Protein AF-A0A3C1IJ01-F1 (afdb_monomer)

Solvent-accessible surface area (backbone atoms only — not comparable to full-atom values): 7151 Å² total; per-residue (Å²): 134,85,78,60,78,74,59,66,64,52,52,79,44,78,42,77,76,46,75,47,69,50,97,89,66,50,36,39,34,36,29,33,35,67,94,40,38,36,40,27,49,74,87,39,83,75,48,47,70,87,65,51,66,66,36,36,49,53,27,45,66,55,49,78,71,60,88,64,76,56,46,79,44,80,38,82,51,52,79,71,30,42,38,58,28,34,37,61,74,67,50,58,92,58,44,45,77,46,72,52,56,91,52,70,62,51,55,54,35,33,68,45,89,39,12,73,81,27,69,49,67,103

Nearest PDB structures (foldseek):
  6o64-assembly4_H  TM=7.656E-01  e=9.223E-05  Arabidopsis thaliana
  2b2c-assembly1_B  TM=7.133E-01  e=2.205E-04  Caenorhabditis elegans
  3bwc-assembly1_A  TM=7.161E-01  e=8.164E-03  Trypanosoma cruzi strain CL Brener
  7cvu-assembly1_A  TM=6.090E-01  e=8.174E-02  Niastella koreensis GR20-10
  4pon-assembly1_B  TM=5.799E-01  e=2.214E-01  Bacillus spizizenii str. W23

Secondary structure (DSSP, 8-state):
----HHHHTTTTSPEEEEEEE-TTS-EEEEEEETTEEEEEETTEEEEETT--HHHHHHHHHHHTT--SSS-EEEEE--TTSHHHHHHHHHS-TT-EEEEE-S-HHHHHHHHTTTGGGGT---

pLDDT: mean 91.79, std 13.54, range [43.66, 98.5]

Sequence (122 aa):
MHEDPTEVTKNEYWLRRAFVQTSQGDQIVLRQRGAVFDIRFNGWELMSSQTSASERRLATLVCDQIDCAAPRILIGGLGMGYTLRATLDAVGQGARITVCELFEEIVAWNQGPLAPLAAYPL

Structure (mmCIF, N/CA/C/O backbone):
data_AF-A0A3C1IJ01-F1
#
_entry.id   AF-A0A3C1IJ01-F1
#
loop_
_atom_site.group_PDB
_atom_site.id
_atom_site.type_symbol
_atom_site.label_atom_id
_atom_site.label_alt_id
_atom_site.label_comp_id
_atom_site.label_asym_id
_atom_site.label_entity_id
_atom_site.label_seq_id
_atom_site.pdbx_PDB_ins_code
_atom_site.Cartn_x
_atom_site.Cartn_y
_atom_site.Cartn_z
_atom_site.occupancy
_atom_site.B_iso_or_equiv
_atom_site.auth_seq_id
_atom_site.auth_comp_id
_atom_site.auth_asym_id
_atom_site.auth_atom_id
_atom_site.pdbx_PDB_model_num
ATOM 1 N N . MET A 1 1 ? -1.043 -29.494 -26.061 1.00 44.00 1 MET A N 1
ATOM 2 C CA . MET A 1 1 ? -1.065 -28.230 -25.303 1.00 44.00 1 MET A CA 1
ATOM 3 C C . MET A 1 1 ? 0.107 -27.419 -25.821 1.00 44.00 1 MET A C 1
ATOM 5 O O . MET A 1 1 ? 1.236 -27.800 -25.559 1.00 44.00 1 MET A O 1
ATOM 9 N N . HIS A 1 2 ? -0.151 -26.459 -26.708 1.00 43.66 2 HIS 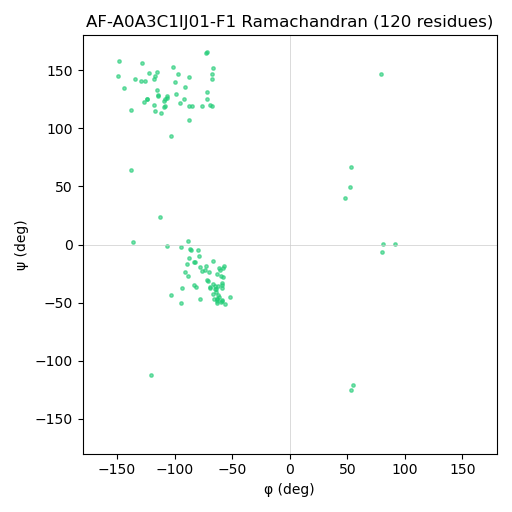A N 1
ATOM 10 C CA . HIS A 1 2 ? 0.883 -25.569 -27.235 1.00 43.66 2 HIS A CA 1
ATOM 11 C C . HIS A 1 2 ? 0.990 -24.391 -26.268 1.00 43.66 2 HIS A C 1
ATOM 13 O O . HIS A 1 2 ? 0.063 -23.591 -26.199 1.00 43.66 2 HIS A O 1
ATOM 19 N N . GLU A 1 3 ? 2.067 -24.335 -25.489 1.00 48.88 3 GLU A N 1
ATOM 20 C CA . GLU A 1 3 ? 2.448 -23.109 -24.786 1.00 48.88 3 GLU A CA 1
ATOM 21 C C . GLU A 1 3 ? 2.977 -22.112 -25.822 1.00 48.88 3 GLU A C 1
ATOM 23 O O . GLU A 1 3 ? 3.774 -22.474 -26.694 1.00 48.88 3 GLU A O 1
ATOM 28 N N . ASP A 1 4 ? 2.481 -20.877 -25.765 1.00 46.59 4 ASP A N 1
ATOM 29 C CA . ASP A 1 4 ? 2.917 -19.785 -26.628 1.00 46.59 4 ASP A CA 1
ATOM 30 C C . ASP A 1 4 ? 4.362 -19.392 -26.246 1.00 46.59 4 ASP A C 1
ATOM 32 O 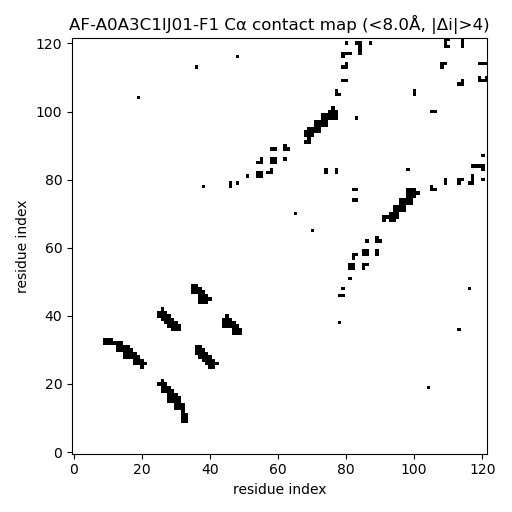O . ASP A 1 4 ? 4.611 -18.984 -25.106 1.00 46.59 4 ASP A O 1
ATOM 36 N N . PRO A 1 5 ? 5.343 -19.480 -27.166 1.00 47.53 5 PRO A N 1
ATOM 37 C CA . PRO A 1 5 ? 6.739 -19.130 -26.890 1.00 47.53 5 PRO A CA 1
ATOM 38 C C . PRO A 1 5 ? 6.942 -17.688 -26.390 1.00 47.53 5 PRO A C 1
ATOM 40 O O . PRO A 1 5 ? 7.987 -17.375 -25.812 1.00 47.53 5 PRO A O 1
ATOM 43 N N . THR A 1 6 ? 5.964 -16.801 -26.602 1.00 53.06 6 THR A N 1
ATOM 44 C CA . THR A 1 6 ? 6.007 -15.402 -26.148 1.00 53.06 6 THR A CA 1
ATOM 45 C C . THR A 1 6 ? 5.598 -15.203 -24.683 1.00 53.06 6 THR A C 1
ATOM 47 O O . THR A 1 6 ? 5.883 -14.150 -24.101 1.00 53.06 6 THR A O 1
ATOM 50 N N . GLU A 1 7 ? 4.968 -16.197 -24.054 1.00 49.88 7 GLU A N 1
ATOM 51 C CA . GLU A 1 7 ? 4.607 -16.165 -22.630 1.00 49.88 7 GLU A CA 1
ATOM 52 C C . GLU A 1 7 ? 5.794 -16.529 -21.731 1.00 49.88 7 GLU A C 1
ATOM 54 O O . GLU A 1 7 ? 6.004 -15.896 -20.693 1.00 49.88 7 GLU A O 1
ATOM 59 N N . VAL A 1 8 ? 6.638 -17.466 -22.177 1.00 50.50 8 VAL A N 1
ATOM 60 C CA . VAL A 1 8 ? 7.831 -17.924 -21.441 1.00 50.50 8 VAL A CA 1
ATOM 61 C C . VAL A 1 8 ? 8.839 -16.783 -21.241 1.00 50.50 8 VAL A C 1
ATOM 63 O O . VAL A 1 8 ? 9.421 -16.643 -20.168 1.00 50.50 8 VAL A O 1
ATOM 66 N N . THR A 1 9 ? 8.976 -15.882 -22.219 1.00 51.94 9 THR A N 1
ATOM 67 C CA . THR A 1 9 ? 9.934 -14.760 -22.170 1.00 51.94 9 THR A CA 1
ATOM 68 C C . THR A 1 9 ? 9.501 -13.609 -21.255 1.00 51.94 9 THR A C 1
ATOM 70 O O . THR A 1 9 ? 10.344 -12.850 -20.779 1.00 51.94 9 THR A O 1
ATOM 73 N N . LYS A 1 10 ? 8.203 -13.457 -20.956 1.00 52.38 10 LYS A N 1
ATOM 74 C CA . LYS A 1 10 ? 7.711 -12.387 -20.062 1.00 52.38 10 LYS A CA 1
ATOM 75 C C . LYS A 1 10 ? 7.940 -12.684 -18.578 1.00 52.38 10 LYS A C 1
ATOM 77 O O . LYS A 1 10 ? 7.929 -11.750 -17.776 1.00 52.38 10 LYS A O 1
ATOM 82 N N . ASN A 1 11 ? 8.160 -13.946 -18.208 1.00 61.38 11 ASN A N 1
ATOM 83 C CA . ASN A 1 11 ? 8.331 -14.348 -16.810 1.00 61.38 11 ASN A CA 1
ATOM 84 C C . ASN A 1 11 ? 9.775 -14.253 -16.296 1.00 61.38 11 ASN A C 1
ATOM 86 O O . ASN A 1 11 ? 9.981 -14.307 -15.085 1.00 61.38 11 ASN A O 1
ATOM 90 N N . GLU A 1 12 ? 10.767 -14.052 -17.166 1.00 72.25 12 GLU A N 1
ATOM 91 C CA . GLU A 1 12 ? 12.176 -13.975 -16.749 1.00 72.25 12 GLU A CA 1
ATOM 92 C C . GLU A 1 12 ? 12.616 -12.553 -16.358 1.00 72.25 12 GLU A C 1
ATOM 94 O O . GLU A 1 12 ? 13.477 -12.381 -15.489 1.00 72.25 12 GLU A O 1
ATOM 99 N N . TYR A 1 13 ? 11.972 -11.519 -16.909 1.00 88.31 13 TYR A N 1
ATOM 100 C CA . TYR A 1 13 ? 12.415 -10.130 -16.773 1.00 88.31 13 TYR A CA 1
ATOM 101 C C . TYR A 1 13 ? 11.437 -9.254 -15.992 1.00 88.31 13 TYR A C 1
ATOM 103 O O . TYR A 1 13 ? 10.220 -9.412 -16.042 1.00 88.31 13 TYR A O 1
ATOM 111 N N . TRP A 1 14 ? 11.991 -8.273 -15.283 1.00 94.00 14 TRP A N 1
ATOM 112 C CA . TRP A 1 14 ? 11.203 -7.232 -14.636 1.00 94.00 14 TRP A CA 1
ATOM 113 C C . TRP A 1 14 ? 10.715 -6.210 -15.660 1.00 94.00 14 TRP A C 1
ATOM 115 O O . TRP A 1 14 ? 11.508 -5.507 -16.284 1.00 94.00 14 TRP A O 1
ATOM 125 N N . LEU A 1 15 ? 9.399 -6.077 -15.777 1.00 95.75 15 LEU A N 1
ATOM 126 C CA . LEU A 1 15 ? 8.739 -5.058 -16.579 1.00 95.75 15 LEU A CA 1
ATOM 127 C C . LEU A 1 15 ? 8.387 -3.867 -15.693 1.00 95.75 15 LEU A C 1
ATOM 129 O O . LEU A 1 15 ? 7.635 -4.002 -14.728 1.00 95.75 15 LEU A O 1
ATOM 133 N N . ARG A 1 16 ? 8.893 -2.677 -16.025 1.00 96.31 16 ARG A N 1
ATOM 134 C CA . ARG A 1 16 ? 8.472 -1.441 -15.357 1.00 96.31 16 ARG A CA 1
ATOM 135 C C . ARG A 1 16 ? 7.017 -1.142 -15.719 1.00 96.31 16 ARG A C 1
ATOM 137 O O . ARG A 1 16 ? 6.703 -0.958 -16.892 1.00 96.31 16 ARG A O 1
ATOM 144 N N . ARG A 1 17 ? 6.141 -1.100 -14.717 1.00 97.12 17 ARG A N 1
ATOM 145 C CA . ARG A 1 17 ? 4.710 -0.793 -14.859 1.00 97.12 17 ARG A CA 1
ATOM 146 C C . ARG A 1 17 ? 4.406 0.676 -14.638 1.00 97.12 17 ARG A C 1
ATOM 148 O O . ARG A 1 17 ? 3.578 1.222 -15.354 1.00 97.12 17 ARG A O 1
ATOM 155 N N . ALA A 1 18 ? 5.101 1.306 -13.699 1.00 96.62 18 ALA A N 1
ATOM 156 C CA . ALA A 1 18 ? 4.996 2.735 -13.457 1.00 96.62 18 ALA A CA 1
ATOM 157 C C . ALA A 1 18 ? 6.327 3.303 -12.956 1.00 96.62 18 ALA A C 1
ATOM 159 O O . ALA A 1 18 ? 7.191 2.575 -12.456 1.00 96.62 18 ALA A O 1
ATOM 160 N N . PHE A 1 19 ? 6.488 4.609 -13.132 1.00 96.50 19 PHE A N 1
ATOM 161 C CA . PHE A 1 19 ? 7.631 5.386 -12.681 1.00 96.50 19 PHE A CA 1
ATOM 162 C C . PHE A 1 19 ? 7.140 6.759 -12.248 1.00 96.50 19 PHE A C 1
ATOM 164 O O . PHE A 1 19 ? 6.372 7.388 -12.974 1.00 96.50 19 PHE A O 1
ATOM 171 N N . VAL A 1 20 ? 7.626 7.213 -11.105 1.00 95.38 20 VAL A N 1
ATOM 172 C CA . VAL A 1 20 ? 7.389 8.544 -10.557 1.00 95.38 20 VAL A CA 1
ATOM 173 C C . VAL A 1 20 ? 8.738 9.129 -10.209 1.00 95.38 20 VAL A C 1
ATOM 175 O O . VAL A 1 20 ? 9.597 8.415 -9.691 1.00 95.38 20 VAL A O 1
ATOM 178 N N . GLN A 1 21 ? 8.911 10.418 -10.471 1.00 96.25 21 GLN A N 1
ATOM 179 C CA . GLN A 1 21 ? 10.030 11.172 -9.938 1.00 96.25 21 GLN A CA 1
ATOM 180 C C . GLN A 1 21 ? 9.496 12.373 -9.167 1.00 96.25 21 GLN A C 1
ATOM 182 O O . GLN A 1 21 ? 8.728 13.164 -9.713 1.00 96.25 21 GLN A O 1
ATOM 187 N N . THR A 1 22 ? 9.895 12.505 -7.907 1.00 93.44 22 THR A N 1
ATOM 188 C CA . THR A 1 22 ? 9.512 13.640 -7.067 1.00 93.44 22 THR A CA 1
ATOM 189 C C . THR A 1 22 ? 10.248 14.903 -7.515 1.00 93.44 22 THR A C 1
ATOM 191 O O . THR A 1 22 ? 11.252 14.853 -8.233 1.00 93.44 22 THR A O 1
ATOM 194 N N . SER A 1 23 ? 9.797 16.065 -7.041 1.00 93.31 23 SER A N 1
ATOM 195 C CA . SER A 1 23 ? 10.494 17.339 -7.264 1.00 93.31 23 SER A CA 1
ATOM 196 C C . SER A 1 23 ? 11.913 17.373 -6.680 1.00 93.31 23 SER A C 1
ATOM 198 O O . SER A 1 23 ? 12.737 18.160 -7.138 1.00 93.31 23 SER A O 1
ATOM 200 N N . GLN A 1 24 ? 12.210 16.512 -5.701 1.00 93.81 24 GLN A N 1
ATOM 201 C CA . GLN A 1 24 ? 13.534 16.366 -5.084 1.00 93.81 24 GLN A CA 1
ATOM 202 C C . GLN A 1 24 ? 14.446 15.403 -5.864 1.00 93.81 24 GLN A C 1
ATOM 204 O O . GLN A 1 24 ? 15.625 15.278 -5.544 1.00 93.81 24 GLN A O 1
ATOM 209 N N . GLY A 1 25 ? 13.925 14.755 -6.912 1.00 95.25 25 GLY A N 1
ATOM 210 C CA . GLY A 1 25 ? 14.661 13.802 -7.740 1.00 95.25 25 GLY A CA 1
ATOM 211 C C . GLY A 1 25 ? 14.547 12.348 -7.282 1.00 95.25 25 GLY A C 1
ATOM 212 O O . GLY A 1 25 ? 15.105 11.478 -7.950 1.00 95.25 25 GLY A O 1
ATOM 213 N N . ASP A 1 26 ? 13.809 12.066 -6.204 1.00 95.75 26 ASP A N 1
ATOM 214 C CA . ASP A 1 26 ? 13.574 10.692 -5.762 1.00 95.75 26 ASP A CA 1
ATOM 215 C C . ASP A 1 26 ? 12.714 9.935 -6.766 1.00 95.75 26 ASP A C 1
ATOM 217 O O . ASP A 1 26 ? 11.765 10.482 -7.323 1.00 95.75 26 ASP A O 1
ATOM 221 N N . GLN A 1 27 ? 13.015 8.661 -6.972 1.00 96.88 27 GLN A N 1
ATOM 222 C CA . GLN A 1 27 ? 12.366 7.813 -7.958 1.00 96.88 27 GLN A CA 1
ATOM 223 C C . GLN A 1 27 ? 11.586 6.692 -7.292 1.00 96.88 27 GLN A C 1
ATOM 225 O O . GLN A 1 27 ? 12.154 5.913 -6.527 1.00 96.88 27 GLN A O 1
ATOM 230 N N . ILE A 1 28 ? 10.319 6.542 -7.670 1.00 97.19 28 ILE A N 1
ATOM 231 C CA . ILE A 1 28 ? 9.470 5.424 -7.259 1.00 97.19 28 ILE A CA 1
ATOM 232 C C . ILE A 1 28 ? 9.123 4.598 -8.484 1.00 97.19 28 ILE A C 1
ATOM 234 O O . ILE A 1 28 ? 8.653 5.117 -9.495 1.00 97.19 28 ILE A O 1
ATOM 238 N N . VAL A 1 29 ? 9.369 3.296 -8.410 1.00 97.81 29 VAL A N 1
ATOM 239 C CA . VAL A 1 29 ? 9.137 2.371 -9.519 1.00 97.81 29 VAL A CA 1
ATOM 240 C C . VAL A 1 29 ? 8.207 1.266 -9.070 1.00 97.81 29 VAL A C 1
ATOM 242 O O . VAL A 1 29 ? 8.539 0.528 -8.145 1.00 97.81 29 VAL A O 1
ATOM 245 N N . LEU A 1 30 ? 7.109 1.087 -9.802 1.00 98.19 30 LEU A N 1
ATOM 246 C CA . LEU A 1 30 ? 6.361 -0.162 -9.791 1.00 98.19 30 LEU A CA 1
ATOM 247 C C . LEU A 1 30 ? 6.886 -1.048 -10.917 1.00 98.19 30 LEU A C 1
ATOM 249 O O . LEU A 1 30 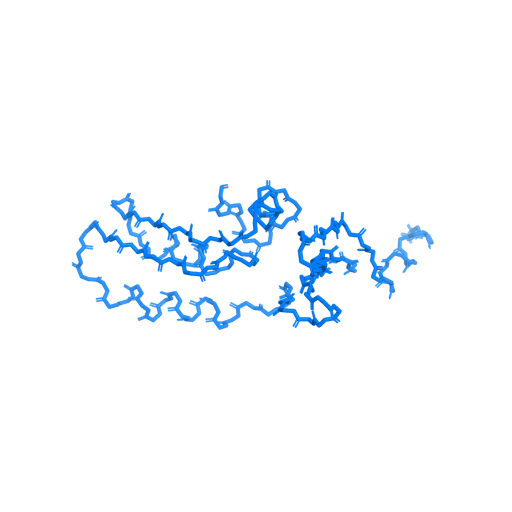? 6.887 -0.649 -12.087 1.00 98.19 30 LEU A O 1
ATOM 253 N N . ARG A 1 31 ? 7.304 -2.267 -10.592 1.00 97.31 31 ARG A N 1
ATOM 254 C CA . ARG A 1 31 ? 7.707 -3.274 -11.581 1.00 97.31 31 ARG A CA 1
ATOM 255 C C . ARG A 1 31 ? 6.987 -4.591 -11.344 1.00 97.31 31 ARG A C 1
ATOM 257 O O . ARG A 1 31 ? 6.563 -4.870 -10.230 1.00 97.31 31 ARG A O 1
ATOM 264 N N . GLN A 1 32 ? 6.872 -5.394 -12.392 1.00 96.69 32 GLN A N 1
ATOM 265 C CA . GLN A 1 32 ? 6.204 -6.688 -12.365 1.00 96.69 32 GLN A CA 1
ATOM 266 C C . GLN A 1 32 ? 7.044 -7.746 -13.083 1.00 96.69 32 GLN A C 1
ATOM 268 O O . GLN A 1 32 ? 7.631 -7.457 -14.125 1.00 96.69 32 GLN A O 1
ATOM 273 N N . ARG A 1 33 ? 7.061 -8.972 -12.563 1.00 94.88 33 ARG A N 1
ATOM 274 C CA . ARG A 1 33 ? 7.589 -10.166 -13.234 1.00 94.88 33 ARG A CA 1
ATOM 275 C C . ARG A 1 33 ? 6.635 -11.328 -12.977 1.00 94.88 33 ARG A C 1
ATOM 277 O O . ARG A 1 33 ? 6.436 -11.718 -11.828 1.00 94.88 33 ARG A O 1
ATOM 284 N N . GLY A 1 34 ? 6.014 -11.856 -14.030 1.00 93.75 34 GLY A N 1
ATOM 285 C CA . GLY A 1 34 ? 4.891 -12.786 -13.878 1.00 93.75 34 GLY A CA 1
ATOM 286 C C . GLY A 1 34 ? 3.795 -12.192 -12.988 1.00 93.75 34 GLY A C 1
ATOM 287 O O . GLY A 1 34 ? 3.339 -11.078 -13.234 1.00 93.75 34 GLY A O 1
ATOM 288 N N . ALA A 1 35 ? 3.397 -12.899 -11.930 1.00 92.25 35 ALA A N 1
ATOM 289 C CA . ALA A 1 35 ? 2.408 -12.424 -10.952 1.00 92.25 35 ALA A CA 1
ATOM 290 C C . ALA A 1 35 ? 3.004 -11.573 -9.808 1.00 92.25 35 ALA A C 1
ATOM 292 O O . ALA A 1 35 ? 2.271 -11.080 -8.951 1.00 92.25 35 ALA A O 1
ATOM 293 N N . VAL A 1 36 ? 4.329 -11.411 -9.765 1.00 95.50 36 VAL A N 1
ATOM 29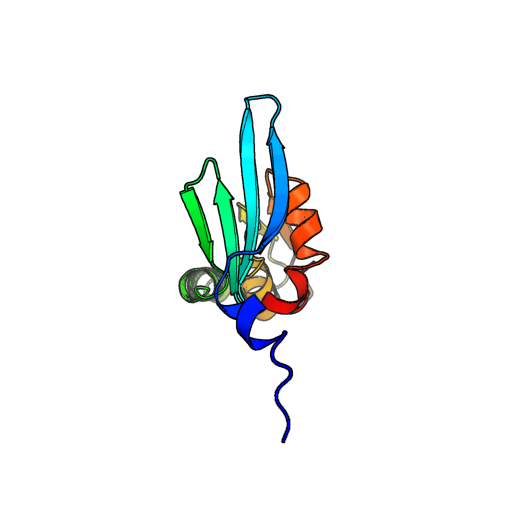4 C CA . VAL A 1 36 ? 5.020 -10.703 -8.683 1.00 95.50 36 VAL A CA 1
ATOM 295 C C . VAL A 1 36 ? 5.157 -9.225 -9.020 1.00 95.50 36 VAL A C 1
ATOM 297 O O . VAL A 1 36 ? 5.566 -8.883 -10.128 1.00 95.50 36 VAL A O 1
ATOM 300 N N . PHE A 1 37 ? 4.875 -8.361 -8.049 1.00 97.44 37 PHE A N 1
ATOM 301 C CA . PHE A 1 37 ? 5.075 -6.918 -8.125 1.00 97.44 37 PHE A CA 1
ATOM 302 C C . PHE A 1 37 ? 6.076 -6.459 -7.069 1.00 97.44 37 PHE A C 1
ATOM 304 O O . PHE A 1 37 ? 6.019 -6.931 -5.937 1.00 97.44 37 PHE A O 1
ATOM 311 N N . ASP A 1 38 ? 6.914 -5.482 -7.418 1.00 97.06 38 ASP A N 1
ATOM 312 C CA . ASP A 1 38 ? 7.754 -4.766 -6.457 1.00 97.06 38 ASP A CA 1
ATOM 313 C C . ASP A 1 38 ? 7.538 -3.259 -6.568 1.00 97.06 38 ASP A C 1
ATOM 315 O O . ASP A 1 38 ? 7.492 -2.708 -7.676 1.00 97.06 38 ASP A O 1
ATOM 319 N N . ILE A 1 39 ? 7.518 -2.595 -5.414 1.00 96.75 39 ILE A N 1
ATOM 320 C CA . ILE A 1 39 ? 7.684 -1.146 -5.296 1.00 96.75 39 ILE A CA 1
ATOM 321 C C . ILE A 1 39 ? 9.137 -0.877 -4.903 1.00 96.75 39 ILE A C 1
ATOM 323 O O . ILE A 1 39 ? 9.658 -1.460 -3.947 1.00 96.75 39 ILE A O 1
ATOM 327 N N . ARG A 1 40 ? 9.802 0.013 -5.640 1.00 97.00 40 ARG A N 1
ATOM 328 C CA . ARG A 1 40 ? 11.180 0.437 -5.369 1.00 97.00 40 ARG A CA 1
ATOM 329 C C . ARG A 1 40 ? 11.271 1.936 -5.171 1.00 97.00 40 ARG A C 1
ATOM 331 O O . ARG A 1 40 ? 10.572 2.669 -5.861 1.00 97.00 40 ARG A O 1
ATOM 338 N N . PHE A 1 41 ? 12.192 2.364 -4.317 1.00 96.06 41 PHE A N 1
ATOM 339 C CA . PHE A 1 41 ? 12.509 3.769 -4.070 1.00 96.06 41 PHE A CA 1
ATOM 340 C C . PHE A 1 41 ? 14.007 4.001 -4.239 1.00 96.06 41 PHE A C 1
ATOM 342 O O . PHE A 1 41 ? 14.812 3.313 -3.612 1.00 96.06 41 PHE A O 1
ATOM 349 N N . ASN A 1 42 ? 14.398 4.917 -5.126 1.00 96.00 42 ASN A N 1
ATOM 350 C CA . ASN A 1 42 ? 15.799 5.203 -5.464 1.00 96.00 42 ASN A CA 1
ATOM 351 C C . ASN A 1 42 ? 16.625 3.942 -5.753 1.00 96.00 42 ASN A C 1
ATOM 353 O O . ASN A 1 42 ? 17.769 3.797 -5.329 1.00 96.00 42 ASN A O 1
ATOM 357 N N . GLY A 1 43 ? 16.013 2.988 -6.455 1.00 94.19 43 GLY A N 1
ATOM 358 C CA . GLY A 1 43 ? 16.651 1.727 -6.810 1.00 94.19 43 GLY A CA 1
ATOM 359 C C . GLY A 1 43 ? 16.675 0.675 -5.701 1.00 94.19 43 GLY A C 1
ATOM 360 O O . GLY A 1 43 ? 17.015 -0.461 -6.020 1.00 94.19 43 GLY A O 1
ATOM 361 N N . TRP A 1 44 ? 16.251 0.971 -4.472 1.00 96.00 44 TRP A N 1
ATOM 362 C CA . TRP A 1 44 ? 16.110 0.008 -3.372 1.00 96.00 44 TRP A CA 1
ATOM 363 C C . TRP A 1 44 ? 14.736 -0.655 -3.384 1.00 96.00 44 TRP A C 1
ATOM 365 O O . TRP A 1 44 ? 13.744 -0.024 -3.737 1.00 96.00 44 TRP A O 1
ATOM 375 N N . GLU A 1 45 ? 14.665 -1.934 -3.019 1.00 93.50 45 GLU A N 1
ATOM 376 C CA . GLU A 1 45 ? 13.375 -2.598 -2.821 1.00 93.50 45 GLU A CA 1
ATOM 377 C C . GLU A 1 45 ? 12.724 -2.080 -1.542 1.00 93.50 45 GLU A C 1
ATOM 379 O O . GLU A 1 45 ? 13.351 -2.126 -0.486 1.00 93.50 45 GLU A O 1
ATOM 384 N N . LEU A 1 46 ? 11.489 -1.587 -1.642 1.00 91.94 46 LEU A N 1
ATOM 385 C CA . LEU A 1 46 ? 10.694 -1.241 -0.466 1.00 91.94 46 LEU A CA 1
ATOM 386 C C . LEU A 1 46 ? 9.788 -2.400 -0.060 1.00 91.94 46 LEU A C 1
ATOM 388 O O . LEU A 1 46 ? 9.765 -2.783 1.104 1.00 91.94 46 LEU A O 1
ATOM 392 N N . MET A 1 47 ? 9.031 -2.946 -1.015 1.00 93.06 47 MET A N 1
ATOM 393 C CA . MET A 1 47 ? 8.089 -4.040 -0.776 1.00 93.06 47 MET A CA 1
ATOM 394 C C . MET A 1 47 ? 7.953 -4.927 -2.011 1.00 93.06 47 MET A C 1
ATOM 396 O O . MET A 1 47 ? 7.928 -4.422 -3.137 1.00 93.06 47 MET A O 1
ATOM 400 N N . SER A 1 48 ? 7.764 -6.227 -1.779 1.00 95.19 48 SER A N 1
ATOM 401 C CA . SER A 1 48 ? 7.406 -7.217 -2.797 1.00 95.19 48 SER A CA 1
ATOM 402 C C . SER A 1 48 ? 6.038 -7.823 -2.492 1.00 95.19 48 SER A C 1
ATOM 404 O O . SER A 1 48 ? 5.694 -8.062 -1.334 1.00 95.19 48 SER A O 1
ATOM 406 N N . SER A 1 49 ? 5.254 -8.130 -3.525 1.00 95.31 49 SER A N 1
ATOM 407 C CA . SER A 1 49 ? 3.938 -8.758 -3.367 1.00 95.31 49 SER A CA 1
ATOM 408 C C . SER A 1 49 ? 4.009 -10.186 -2.817 1.00 95.31 49 SER A C 1
ATOM 410 O O . SER A 1 49 ? 2.991 -10.700 -2.358 1.00 95.31 49 SER A O 1
ATOM 412 N N . GLN A 1 50 ? 5.191 -10.812 -2.821 1.00 93.31 50 GLN A N 1
ATOM 413 C CA . GLN A 1 50 ? 5.415 -12.164 -2.294 1.00 93.31 50 GLN A CA 1
ATOM 414 C C . GLN A 1 50 ? 5.398 -12.234 -0.763 1.00 93.31 50 GLN A C 1
ATOM 416 O O . GLN A 1 50 ? 5.169 -13.302 -0.198 1.00 93.31 50 GLN A O 1
ATOM 421 N N . THR A 1 51 ? 5.630 -11.114 -0.080 1.00 89.69 51 THR A N 1
ATOM 422 C CA . THR A 1 51 ? 5.705 -11.052 1.382 1.00 89.69 51 THR A CA 1
ATOM 423 C C . THR A 1 51 ? 4.592 -10.157 1.914 1.00 89.69 51 THR A C 1
ATOM 425 O O . THR A 1 51 ? 4.573 -8.965 1.626 1.00 89.69 51 THR A O 1
ATOM 428 N N . SER A 1 52 ? 3.654 -10.741 2.669 1.00 93.94 52 SER A N 1
ATOM 429 C CA . SER A 1 52 ? 2.540 -10.012 3.312 1.00 93.94 52 SER A CA 1
ATOM 430 C C . SER A 1 52 ? 2.275 -10.422 4.772 1.00 93.94 52 SER A C 1
ATOM 432 O O . SER A 1 52 ? 1.299 -9.997 5.395 1.00 93.94 52 SER A O 1
ATOM 434 N N . ALA A 1 53 ? 3.086 -11.339 5.310 1.00 93.94 53 ALA A N 1
ATOM 435 C CA . ALA A 1 53 ? 2.815 -11.982 6.594 1.00 93.94 53 ALA A CA 1
ATOM 436 C C . ALA A 1 53 ? 2.958 -11.010 7.774 1.00 93.94 53 ALA A C 1
ATOM 438 O O . ALA A 1 53 ? 2.166 -11.074 8.716 1.00 93.94 53 ALA A O 1
ATOM 439 N N . SER A 1 54 ? 3.934 -10.100 7.716 1.00 94.38 54 SER A N 1
ATOM 440 C CA . SER A 1 54 ? 4.133 -9.048 8.717 1.00 94.38 54 SER A CA 1
ATOM 441 C C . SER A 1 54 ? 2.932 -8.116 8.790 1.00 94.38 54 SER A C 1
ATOM 443 O O . SER A 1 54 ? 2.446 -7.839 9.883 1.00 94.38 54 SER A O 1
ATOM 445 N N . GLU A 1 55 ? 2.411 -7.696 7.641 1.00 96.19 55 GLU A N 1
ATOM 446 C CA . GLU A 1 55 ? 1.305 -6.746 7.511 1.00 96.19 55 GLU A CA 1
ATOM 447 C C . GLU A 1 55 ? 0.017 -7.343 8.081 1.00 96.19 55 GLU A C 1
ATOM 449 O O . GLU A 1 55 ? -0.655 -6.726 8.909 1.00 96.19 55 GLU A O 1
ATOM 454 N N . ARG A 1 56 ? -0.284 -8.594 7.707 1.00 96.62 56 ARG A N 1
ATOM 455 C CA . ARG A 1 56 ? -1.444 -9.332 8.230 1.00 96.62 56 ARG A CA 1
ATOM 456 C C . ARG A 1 56 ? -1.339 -9.550 9.737 1.00 96.62 56 ARG A C 1
ATOM 458 O O . ARG A 1 56 ? -2.318 -9.353 10.459 1.00 96.62 56 ARG A O 1
ATOM 465 N N . ARG A 1 57 ? -0.153 -9.935 10.223 1.00 97.19 57 ARG A N 1
ATOM 466 C CA . ARG A 1 57 ? 0.075 -10.185 11.651 1.00 97.19 57 ARG A CA 1
ATOM 467 C C . ARG A 1 57 ? -0.027 -8.902 12.469 1.00 97.19 57 ARG A C 1
ATOM 469 O O . ARG A 1 57 ? -0.659 -8.927 13.517 1.00 97.19 57 ARG A O 1
ATOM 476 N N . LEU A 1 58 ? 0.544 -7.797 11.992 1.00 96.81 58 LEU A N 1
ATOM 477 C CA . LEU A 1 58 ? 0.437 -6.494 12.646 1.00 96.81 58 LEU A CA 1
ATOM 478 C C . LEU A 1 58 ? -1.026 -6.053 12.762 1.00 96.81 58 LEU A C 1
ATOM 480 O O . LEU A 1 58 ? -1.464 -5.709 13.857 1.00 96.81 58 LEU A O 1
ATOM 484 N N . ALA A 1 59 ? -1.783 -6.111 11.663 1.00 97.31 59 ALA A N 1
ATOM 485 C CA . ALA A 1 59 ? -3.194 -5.735 11.663 1.00 97.31 59 ALA A CA 1
ATOM 486 C C . ALA A 1 59 ? -4.006 -6.575 12.660 1.00 97.31 59 ALA A C 1
ATOM 488 O O . ALA A 1 59 ? -4.731 -6.010 13.474 1.00 97.31 59 ALA A O 1
ATOM 489 N N . THR A 1 60 ? -3.831 -7.900 12.641 1.00 95.19 60 THR A N 1
ATOM 490 C CA . THR A 1 60 ? -4.559 -8.820 13.532 1.00 95.19 60 THR A CA 1
ATOM 491 C C . THR A 1 60 ? -4.215 -8.561 15.001 1.00 95.19 60 THR A C 1
ATOM 493 O O . THR A 1 60 ? -5.112 -8.335 15.802 1.00 95.19 60 THR A O 1
ATOM 496 N N . LEU A 1 61 ? -2.922 -8.465 15.348 1.00 97.00 61 LEU A N 1
ATOM 497 C CA . LEU A 1 61 ? -2.476 -8.211 16.728 1.00 97.00 61 LEU A CA 1
ATOM 498 C C . LEU A 1 61 ? -3.026 -6.904 17.315 1.00 97.00 61 LEU A C 1
ATOM 500 O O . LEU A 1 61 ? -3.237 -6.811 18.524 1.00 97.00 61 LEU A O 1
ATOM 504 N N . VAL A 1 62 ? -3.207 -5.880 16.480 1.00 95.06 62 VAL A N 1
ATOM 505 C CA . VAL A 1 62 ? -3.806 -4.610 16.905 1.00 95.06 62 VAL A CA 1
ATOM 506 C C . VAL A 1 62 ? -5.323 -4.744 17.021 1.00 95.06 62 VAL A C 1
ATOM 508 O O . VAL A 1 62 ? -5.883 -4.322 18.028 1.00 95.06 62 VAL A O 1
ATOM 511 N N . CYS A 1 63 ? -5.987 -5.336 16.025 1.00 96.44 63 CYS A N 1
ATOM 512 C CA . CYS A 1 63 ? -7.447 -5.440 16.002 1.00 96.44 63 CYS A CA 1
ATOM 513 C C . CYS A 1 63 ? -7.994 -6.354 17.106 1.00 96.44 63 CYS A C 1
ATOM 515 O O . CYS A 1 63 ? -9.031 -6.032 17.676 1.00 96.44 63 CYS A O 1
ATOM 517 N N . ASP A 1 64 ? -7.270 -7.412 17.479 1.00 96.19 64 ASP A N 1
ATOM 518 C CA . ASP A 1 64 ? -7.637 -8.318 18.580 1.00 96.19 64 ASP A CA 1
ATOM 519 C C . ASP A 1 64 ? -7.721 -7.609 19.945 1.00 96.19 64 ASP A C 1
ATOM 521 O O . ASP A 1 64 ? -8.348 -8.112 20.874 1.00 96.19 64 ASP A O 1
ATOM 525 N N . GLN A 1 65 ? -7.085 -6.442 20.085 1.00 95.81 65 GLN A N 1
ATOM 526 C CA . GLN A 1 65 ? -7.096 -5.643 21.315 1.00 95.81 65 GLN A CA 1
ATOM 527 C C . GLN A 1 65 ? -8.188 -4.562 21.326 1.00 95.81 65 GLN A C 1
ATOM 529 O O . GLN A 1 65 ? -8.316 -3.836 22.310 1.00 95.81 65 GLN A O 1
ATOM 534 N N . ILE A 1 66 ? -8.959 -4.418 20.245 1.00 95.31 66 ILE A N 1
ATOM 535 C CA . ILE A 1 66 ? -10.009 -3.405 20.133 1.00 95.31 66 ILE A CA 1
ATOM 536 C C . ILE A 1 66 ? -11.315 -3.955 20.717 1.00 95.31 66 ILE A C 1
ATOM 538 O O . ILE A 1 66 ? -11.886 -4.906 20.195 1.00 95.31 66 ILE A O 1
ATOM 542 N N . ASP A 1 67 ? -11.834 -3.301 21.755 1.00 93.94 67 ASP A N 1
ATOM 543 C CA . ASP A 1 67 ? -13.067 -3.688 22.458 1.00 93.94 67 ASP A CA 1
ATOM 544 C C . ASP A 1 67 ? -14.274 -2.773 22.164 1.00 93.94 67 ASP A C 1
ATOM 546 O O . ASP A 1 67 ? -15.385 -3.010 22.642 1.00 93.94 67 ASP A O 1
ATOM 550 N N . CYS A 1 68 ? -14.086 -1.732 21.351 1.00 94.56 68 CYS A N 1
ATOM 551 C CA . CYS A 1 68 ? -15.138 -0.787 20.990 1.00 94.56 68 CYS A CA 1
ATOM 552 C C . CYS A 1 68 ? -15.785 -1.115 19.636 1.00 94.56 68 CYS A C 1
ATOM 554 O O . CYS A 1 68 ? -15.135 -1.554 18.692 1.00 94.56 68 CYS A O 1
ATOM 556 N N . ALA A 1 69 ? -17.087 -0.837 19.513 1.00 91.31 69 ALA A N 1
ATOM 557 C CA . ALA A 1 69 ? -17.874 -1.185 18.325 1.00 91.31 69 ALA A CA 1
ATOM 558 C C . ALA A 1 69 ? -17.587 -0.319 17.076 1.00 91.31 69 ALA A C 1
ATOM 560 O O . ALA A 1 69 ? -17.939 -0.704 15.963 1.00 91.31 69 ALA A O 1
ATOM 561 N N . ALA A 1 70 ? -16.983 0.861 17.249 1.00 96.44 70 ALA A N 1
ATOM 562 C CA . ALA A 1 70 ? -16.722 1.820 16.172 1.00 96.44 70 ALA A CA 1
ATOM 563 C C . ALA A 1 70 ? -15.311 2.427 16.295 1.00 96.44 70 ALA A C 1
ATOM 565 O O . ALA A 1 70 ? -15.170 3.630 16.553 1.00 96.44 70 ALA A O 1
ATOM 566 N N . PRO A 1 71 ? -14.251 1.607 16.160 1.00 97.31 71 PRO A N 1
ATOM 567 C CA . PR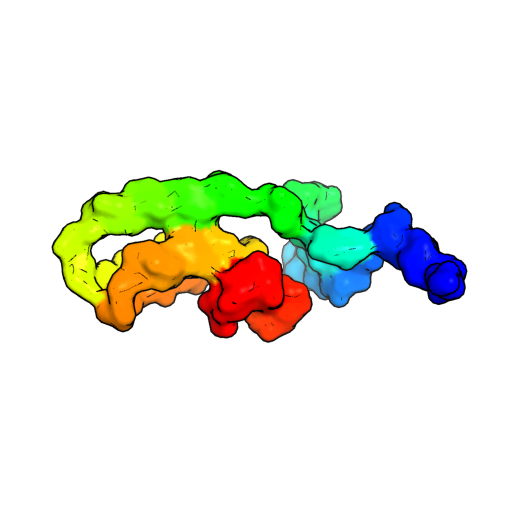O A 1 71 ? -12.884 2.074 16.324 1.00 97.31 71 PRO A CA 1
ATOM 568 C C . PRO A 1 71 ? -12.494 3.055 15.219 1.00 97.31 71 PRO A C 1
ATOM 570 O O . PRO A 1 71 ? -12.985 2.998 14.090 1.00 97.31 71 PRO A O 1
ATOM 573 N N . ARG A 1 72 ? -11.564 3.951 15.545 1.00 97.88 72 ARG A N 1
ATOM 574 C CA . ARG A 1 72 ? -10.913 4.842 14.583 1.00 97.88 72 ARG A CA 1
ATOM 575 C C . ARG A 1 72 ? -9.456 4.425 14.473 1.00 97.88 72 ARG A C 1
ATOM 577 O O . ARG A 1 72 ? -8.718 4.553 15.444 1.00 97.88 72 ARG A O 1
ATOM 584 N N . ILE A 1 73 ? -9.066 3.919 13.313 1.00 98.00 73 ILE A N 1
ATOM 585 C CA . ILE A 1 73 ? -7.752 3.320 13.082 1.00 98.00 73 ILE A CA 1
ATOM 586 C C . ILE A 1 73 ? -7.000 4.174 12.070 1.00 98.00 73 ILE A C 1
ATOM 588 O O . ILE A 1 73 ? -7.549 4.540 11.034 1.00 98.00 73 ILE A O 1
ATOM 592 N N . LEU A 1 74 ? -5.743 4.483 12.376 1.00 98.25 74 LEU A N 1
ATOM 593 C CA . LEU A 1 74 ? -4.816 5.125 11.454 1.00 98.25 74 LEU A CA 1
ATOM 594 C C . LEU A 1 74 ? -3.793 4.094 10.979 1.00 98.25 74 LEU A C 1
ATOM 596 O O . LEU A 1 74 ? -3.110 3.482 11.798 1.00 98.25 74 LEU A O 1
ATOM 600 N N . ILE A 1 75 ? -3.660 3.947 9.666 1.00 98.31 75 ILE A N 1
ATOM 601 C CA . ILE A 1 75 ? -2.601 3.170 9.025 1.00 98.31 75 ILE A CA 1
ATOM 602 C C . ILE A 1 75 ? -1.642 4.159 8.358 1.00 98.31 75 ILE A C 1
ATOM 604 O O . ILE A 1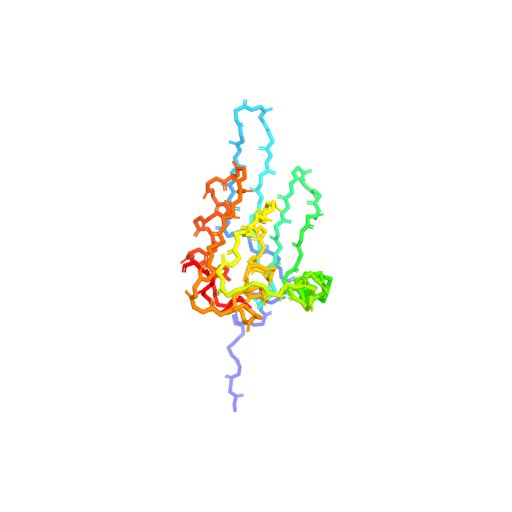 75 ? -2.044 4.947 7.501 1.00 98.31 75 ILE A O 1
ATOM 608 N N . GLY A 1 76 ? -0.378 4.147 8.782 1.00 97.62 76 GLY A N 1
ATOM 609 C CA . GLY A 1 76 ? 0.687 4.916 8.140 1.00 97.62 76 GLY A CA 1
ATOM 610 C C . GLY A 1 76 ? 1.273 4.140 6.965 1.00 97.62 76 GLY A C 1
ATOM 611 O O . GLY A 1 76 ? 1.813 3.054 7.165 1.00 97.62 76 GLY A O 1
ATOM 612 N N . GLY A 1 77 ? 1.179 4.708 5.765 1.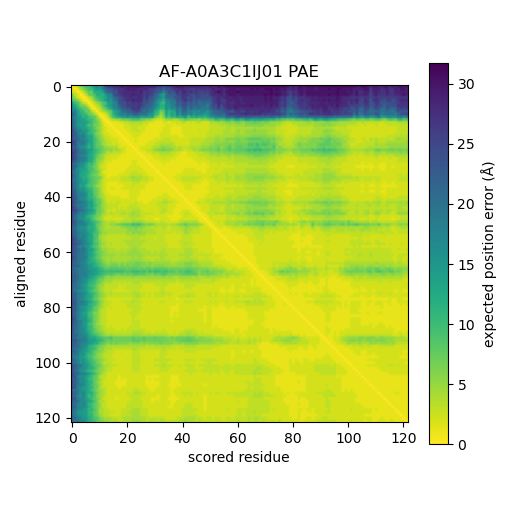00 96.75 77 GLY A N 1
ATOM 613 C CA . GLY A 1 77 ? 1.546 4.062 4.508 1.00 96.75 77 GLY A CA 1
ATOM 614 C C . GLY A 1 77 ? 0.472 3.102 3.991 1.00 96.75 77 GLY A C 1
ATOM 615 O O . GLY A 1 77 ? -0.233 2.445 4.757 1.00 96.75 77 GLY A O 1
ATOM 616 N N . LEU A 1 78 ? 0.355 3.011 2.670 1.00 97.19 78 LEU A N 1
ATOM 617 C CA . LEU A 1 78 ? -0.535 2.074 1.987 1.00 97.19 78 LEU A CA 1
ATOM 618 C C . LEU A 1 78 ? 0.242 0.886 1.410 1.00 97.19 78 LEU A C 1
ATOM 620 O O . LEU A 1 78 ? -0.185 -0.262 1.558 1.00 97.19 78 LEU A O 1
ATOM 624 N N . GLY A 1 79 ? 1.393 1.144 0.779 1.00 95.75 79 GLY A N 1
ATOM 625 C CA . GLY A 1 79 ? 2.243 0.106 0.188 1.00 95.75 79 GLY A CA 1
ATOM 626 C C . GLY A 1 79 ? 1.478 -0.779 -0.802 1.00 95.75 79 GLY A C 1
ATOM 627 O O . GLY A 1 79 ? 0.918 -0.285 -1.774 1.00 95.75 79 GLY A O 1
ATOM 628 N N . MET A 1 80 ? 1.437 -2.090 -0.546 1.00 96.81 80 MET A N 1
ATOM 629 C CA . MET A 1 80 ? 0.671 -3.066 -1.348 1.00 96.81 80 MET A CA 1
ATOM 630 C C . MET A 1 80 ? -0.787 -3.258 -0.875 1.00 96.81 80 MET A C 1
ATOM 632 O O . MET A 1 80 ? -1.479 -4.144 -1.370 1.00 96.81 80 MET A O 1
ATOM 636 N N . GLY A 1 81 ? -1.239 -2.518 0.142 1.00 97.69 81 GLY A N 1
ATOM 637 C CA . GLY A 1 81 ? -2.608 -2.594 0.667 1.00 97.69 81 GLY A CA 1
ATOM 638 C C . GLY A 1 81 ? -2.883 -3.754 1.633 1.00 97.69 81 GLY A C 1
ATOM 639 O O . GLY A 1 81 ? -3.996 -3.875 2.142 1.00 97.69 81 GLY A O 1
ATOM 640 N N . TYR A 1 82 ? -1.892 -4.598 1.944 1.00 98.12 82 TYR A N 1
ATOM 641 C CA . TYR A 1 82 ? -2.092 -5.789 2.781 1.00 98.12 82 TYR A CA 1
ATOM 642 C C . TYR A 1 82 ? -2.509 -5.482 4.221 1.00 98.12 82 TYR A C 1
ATOM 644 O O . TYR A 1 82 ? -3.392 -6.163 4.744 1.00 98.12 82 TYR A O 1
ATOM 652 N N . THR A 1 83 ? -1.921 -4.459 4.851 1.00 98.19 83 THR A N 1
ATOM 653 C CA . THR A 1 83 ? -2.326 -4.040 6.202 1.00 98.19 83 THR A CA 1
ATOM 654 C C . THR A 1 83 ? -3.769 -3.552 6.187 1.00 98.19 83 THR A C 1
ATOM 656 O O . THR A 1 83 ? -4.564 -4.004 7.001 1.00 98.19 83 THR A O 1
ATOM 659 N N . LEU A 1 84 ? -4.133 -2.705 5.215 1.00 98.50 84 LEU A N 1
ATOM 660 C CA . LEU A 1 84 ? -5.496 -2.192 5.065 1.00 98.50 84 LEU A CA 1
ATOM 661 C C . LEU A 1 84 ? -6.510 -3.324 4.876 1.00 98.50 84 LEU A C 1
ATOM 663 O O . LEU A 1 84 ? -7.507 -3.366 5.592 1.00 98.50 84 LEU A O 1
ATOM 667 N N . ARG A 1 85 ? -6.237 -4.269 3.968 1.00 98.25 85 ARG A N 1
ATOM 668 C CA . ARG A 1 85 ? -7.092 -5.445 3.755 1.00 98.25 85 ARG A CA 1
ATOM 669 C C . ARG A 1 85 ? -7.290 -6.235 5.046 1.00 98.25 85 ARG A C 1
ATOM 671 O O . ARG A 1 85 ? -8.427 -6.497 5.426 1.00 98.25 85 ARG A O 1
ATOM 678 N N . ALA A 1 86 ? -6.200 -6.565 5.736 1.00 98.25 86 ALA A N 1
ATOM 679 C CA . ALA A 1 86 ? -6.261 -7.335 6.973 1.00 98.25 86 ALA A CA 1
ATOM 680 C C . ALA A 1 86 ? -7.005 -6.587 8.092 1.00 98.25 86 ALA A C 1
ATOM 682 O O . ALA A 1 86 ? -7.781 -7.199 8.819 1.00 98.25 86 ALA A O 1
ATOM 683 N N . THR A 1 87 ? -6.834 -5.266 8.207 1.00 98.31 87 THR A N 1
ATOM 684 C CA . THR A 1 87 ? -7.614 -4.448 9.145 1.00 98.31 87 THR A CA 1
ATOM 685 C C . THR A 1 87 ? -9.099 -4.470 8.789 1.00 98.31 87 THR A C 1
ATOM 687 O O . THR A 1 87 ? -9.911 -4.714 9.672 1.00 98.31 87 THR A O 1
ATOM 690 N N . LEU A 1 88 ? -9.461 -4.279 7.514 1.00 97.50 88 LEU A N 1
ATOM 691 C CA . LEU A 1 88 ? -10.850 -4.345 7.040 1.00 97.50 88 LEU A CA 1
ATOM 692 C C . LEU A 1 88 ? -11.505 -5.707 7.315 1.00 97.50 88 LEU A C 1
ATOM 694 O O . LEU A 1 88 ? -12.700 -5.753 7.575 1.00 97.50 88 LEU A O 1
ATOM 698 N N . ASP A 1 89 ? -10.744 -6.803 7.238 1.00 96.88 89 ASP A N 1
ATOM 699 C CA . ASP A 1 89 ? -11.243 -8.151 7.552 1.00 96.88 89 ASP A CA 1
ATOM 700 C C . ASP A 1 89 ? -11.485 -8.365 9.056 1.00 96.88 89 ASP A C 1
ATOM 702 O O . ASP A 1 89 ? -12.351 -9.153 9.430 1.00 96.88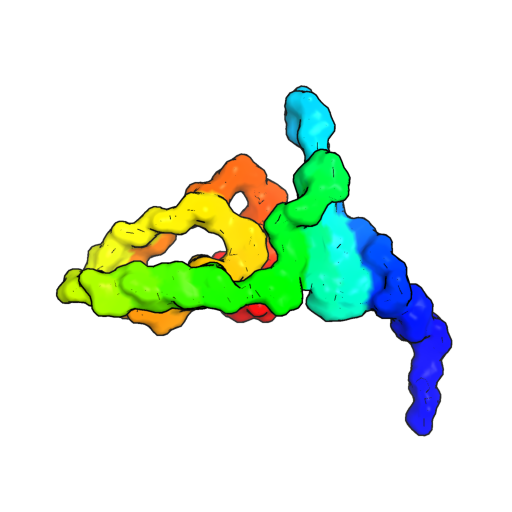 89 ASP A O 1
ATOM 706 N N . ALA A 1 90 ? -10.718 -7.689 9.916 1.00 96.50 90 ALA A N 1
ATOM 707 C CA . ALA A 1 90 ? -10.741 -7.905 11.361 1.00 96.50 90 ALA A CA 1
ATOM 708 C C . ALA A 1 90 ? -11.737 -7.004 12.113 1.00 96.50 90 ALA A C 1
ATOM 710 O O . ALA A 1 90 ? -12.154 -7.343 13.220 1.00 96.50 90 ALA A O 1
ATOM 711 N N . VAL A 1 91 ? -12.112 -5.852 11.551 1.00 96.38 91 VAL A N 1
ATOM 712 C CA . VAL A 1 91 ? -12.978 -4.874 12.229 1.00 96.38 91 VAL A CA 1
ATOM 713 C C . VAL A 1 91 ? -14.426 -4.927 11.744 1.00 96.38 91 VAL A C 1
ATOM 715 O O . VAL A 1 91 ? -14.721 -5.279 10.606 1.00 96.38 91 VAL A O 1
ATOM 718 N N . GLY A 1 92 ? -15.360 -4.532 12.613 1.00 93.06 92 GLY A N 1
ATOM 719 C CA . GLY A 1 92 ? -16.776 -4.421 12.258 1.00 93.06 92 GLY A CA 1
ATOM 720 C C . GLY A 1 92 ? -17.091 -3.221 11.351 1.00 93.06 92 GLY A C 1
ATOM 721 O O . GLY A 1 92 ? -16.329 -2.260 11.269 1.00 93.06 92 GLY A O 1
ATOM 722 N N . GLN A 1 93 ? -18.279 -3.230 10.734 1.00 92.00 93 GLN A N 1
ATOM 723 C CA . GLN A 1 93 ? -18.741 -2.200 9.779 1.00 92.00 93 GLN A CA 1
ATOM 724 C C . GLN A 1 93 ? -18.779 -0.764 10.341 1.00 92.00 93 GLN A C 1
ATOM 726 O O . GLN A 1 93 ? -18.802 0.195 9.576 1.00 92.00 93 GLN A O 1
ATOM 731 N N . GLY A 1 94 ? -18.806 -0.598 11.669 1.00 94.56 94 GLY A N 1
ATOM 732 C CA . GLY A 1 94 ? -18.776 0.712 12.328 1.00 94.56 94 GLY A CA 1
ATOM 733 C C . GLY A 1 94 ? -17.384 1.349 12.407 1.00 94.56 94 GLY A C 1
ATOM 734 O O . GLY A 1 94 ? -17.268 2.512 12.803 1.00 94.56 94 GLY A O 1
ATOM 735 N N . ALA A 1 95 ? -16.329 0.608 12.065 1.00 97.50 95 ALA A N 1
ATOM 736 C CA . ALA A 1 95 ? -14.964 1.104 12.099 1.00 97.50 95 ALA A CA 1
ATOM 737 C C . ALA A 1 95 ? -14.724 2.187 11.042 1.00 97.50 95 ALA A C 1
ATOM 739 O O . ALA A 1 95 ? -15.261 2.155 9.935 1.00 97.50 95 ALA A O 1
ATOM 740 N N . ARG A 1 96 ? -13.854 3.141 11.371 1.00 98.06 96 ARG A N 1
ATOM 741 C CA . ARG A 1 96 ? -13.318 4.111 10.414 1.00 98.06 96 ARG A CA 1
ATOM 742 C C . ARG A 1 96 ? -11.819 3.926 10.318 1.00 98.06 96 ARG A C 1
ATOM 744 O O . ARG A 1 96 ? -11.115 4.090 11.313 1.00 98.06 96 ARG A O 1
ATOM 751 N N . ILE A 1 97 ? -11.344 3.624 9.119 1.00 98.31 97 ILE A N 1
ATOM 752 C CA . ILE A 1 97 ? -9.923 3.460 8.838 1.00 98.31 97 ILE A CA 1
ATOM 753 C C . ILE A 1 97 ? -9.472 4.659 8.010 1.00 98.31 97 ILE A C 1
ATOM 755 O O . ILE A 1 97 ? -10.056 4.973 6.976 1.00 98.31 97 ILE A O 1
ATOM 759 N N . THR A 1 98 ? -8.445 5.347 8.485 1.00 98.50 98 THR A N 1
ATOM 760 C CA . THR A 1 98 ? -7.740 6.389 7.745 1.00 98.50 98 THR A CA 1
ATOM 761 C C . THR A 1 98 ? -6.390 5.834 7.331 1.00 98.50 98 THR A C 1
ATOM 763 O O . THR A 1 98 ? -5.647 5.332 8.170 1.00 98.50 98 THR A O 1
ATOM 766 N N . VAL A 1 99 ? -6.069 5.935 6.045 1.00 98.44 99 VAL A N 1
ATOM 767 C CA . VAL A 1 99 ? -4.754 5.572 5.515 1.00 98.44 99 VAL A CA 1
ATOM 768 C C . VAL A 1 99 ? -4.028 6.847 5.124 1.00 98.44 99 VAL A C 1
ATOM 770 O O . VAL A 1 99 ? -4.546 7.637 4.338 1.00 98.44 99 VAL A O 1
ATOM 773 N N . CYS A 1 100 ? -2.841 7.049 5.684 1.00 98.31 100 CYS A N 1
ATOM 774 C CA . CYS A 1 100 ? -1.974 8.174 5.359 1.00 98.31 100 CYS A CA 1
ATOM 775 C C . CYS A 1 100 ? -0.853 7.686 4.448 1.00 98.31 100 CYS A C 1
ATOM 777 O O . CYS A 1 100 ? 0.167 7.195 4.928 1.00 98.31 100 CYS A O 1
ATOM 779 N N . GLU A 1 101 ? -1.059 7.809 3.143 1.00 97.19 101 GLU A N 1
ATOM 780 C CA . GLU A 1 101 ? -0.045 7.543 2.126 1.00 97.19 101 GLU A CA 1
ATOM 781 C C . GLU A 1 101 ? 0.580 8.863 1.662 1.00 97.19 101 GLU A C 1
ATOM 783 O O . GLU A 1 101 ? -0.113 9.872 1.532 1.00 97.19 101 GLU A O 1
ATOM 788 N N . LEU A 1 102 ? 1.897 8.858 1.455 1.00 95.06 102 LEU A N 1
ATOM 789 C CA . LEU A 1 102 ? 2.659 10.039 1.063 1.00 95.06 102 LEU A CA 1
ATOM 790 C C . LEU A 1 102 ? 2.592 10.286 -0.447 1.00 95.06 102 LEU A C 1
ATOM 792 O O . LEU A 1 102 ? 2.593 11.439 -0.873 1.00 95.06 102 LEU A O 1
ATOM 796 N N . PHE A 1 103 ? 2.542 9.221 -1.246 1.00 94.19 103 PHE A N 1
ATOM 797 C CA . PHE A 1 103 ? 2.584 9.300 -2.703 1.00 94.19 103 PHE A CA 1
ATOM 798 C C . PHE A 1 103 ? 1.225 8.955 -3.312 1.00 94.19 103 PHE A C 1
ATOM 800 O O . PHE A 1 103 ? 0.737 7.829 -3.183 1.00 94.19 103 PHE A O 1
ATOM 807 N N . GLU A 1 104 ? 0.618 9.912 -4.017 1.00 95.56 104 GLU A N 1
ATOM 808 C CA . GLU A 1 104 ? -0.680 9.721 -4.681 1.00 95.56 104 GLU A CA 1
ATOM 809 C C . GLU A 1 104 ? -0.654 8.567 -5.690 1.00 95.56 104 GLU A C 1
ATOM 811 O O . GLU A 1 104 ? -1.650 7.872 -5.898 1.00 95.56 104 GLU A O 1
ATOM 816 N N . GLU A 1 105 ? 0.510 8.284 -6.261 1.00 95.94 105 GLU A N 1
ATOM 817 C CA . GLU A 1 105 ? 0.692 7.218 -7.229 1.00 95.94 105 GLU A CA 1
ATOM 818 C C . GLU A 1 105 ? 0.590 5.839 -6.582 1.00 95.94 105 GLU A C 1
ATOM 820 O O . GLU A 1 105 ? 0.060 4.924 -7.205 1.00 95.94 105 GLU A O 1
ATOM 825 N N . ILE A 1 106 ? 0.992 5.685 -5.316 1.00 96.94 106 ILE A N 1
ATOM 826 C CA . ILE A 1 106 ? 0.798 4.431 -4.572 1.00 96.94 106 ILE A CA 1
ATOM 827 C C . ILE A 1 106 ? -0.699 4.171 -4.367 1.00 96.94 106 ILE A C 1
ATOM 829 O O . ILE A 1 106 ? -1.152 3.030 -4.507 1.00 96.94 106 ILE A O 1
ATOM 833 N N . VAL A 1 107 ? -1.483 5.221 -4.104 1.00 98.06 107 VAL A N 1
ATOM 834 C CA . VAL A 1 107 ? -2.950 5.134 -4.023 1.00 98.06 107 VAL A CA 1
ATOM 835 C C . VAL A 1 107 ? -3.531 4.723 -5.374 1.00 98.06 107 VAL A C 1
ATOM 837 O O . VAL A 1 107 ? -4.265 3.736 -5.448 1.00 98.06 107 VAL A O 1
ATOM 840 N N . ALA A 1 108 ? -3.134 5.399 -6.454 1.00 98.00 108 ALA A N 1
ATOM 841 C CA . ALA A 1 108 ? -3.578 5.070 -7.807 1.00 98.00 108 ALA A CA 1
ATOM 842 C C . ALA A 1 108 ? -3.220 3.625 -8.201 1.00 98.00 108 ALA A C 1
ATOM 844 O O . ALA A 1 108 ? -4.013 2.929 -8.838 1.00 98.00 108 ALA A O 1
ATOM 845 N N . TRP A 1 109 ? -2.051 3.123 -7.794 1.00 97.88 109 TRP A N 1
ATOM 846 C CA . TRP A 1 109 ? -1.654 1.743 -8.070 1.00 97.88 109 TRP A CA 1
ATOM 847 C C . TRP A 1 109 ? -2.489 0.730 -7.285 1.00 97.88 109 TRP A C 1
ATOM 849 O O . TRP A 1 109 ? -2.839 -0.308 -7.847 1.00 97.88 109 TRP A O 1
ATOM 859 N N . ASN A 1 110 ? -2.860 1.034 -6.037 1.00 98.12 110 ASN A N 1
ATOM 860 C CA . ASN A 1 110 ? -3.767 0.209 -5.225 1.00 98.12 110 ASN A CA 1
ATOM 861 C C . ASN A 1 110 ? -5.214 0.219 -5.718 1.00 98.12 110 ASN A C 1
ATOM 863 O O . ASN A 1 110 ? -5.933 -0.739 -5.461 1.00 98.12 110 ASN A O 1
ATOM 867 N N . GLN A 1 111 ? -5.629 1.251 -6.449 1.00 98.06 111 GLN A N 1
ATOM 868 C CA . GLN A 1 111 ? -6.915 1.280 -7.155 1.00 98.06 111 GLN A CA 1
ATOM 869 C C . GLN A 1 111 ? -6.855 0.583 -8.525 1.00 98.06 111 GLN A C 1
ATOM 871 O O . GLN A 1 111 ? -7.888 0.272 -9.113 1.00 98.06 111 GLN A O 1
ATOM 876 N N . GLY A 1 112 ? -5.649 0.332 -9.043 1.00 97.12 112 GLY A N 1
ATOM 877 C CA . GLY A 1 112 ? -5.419 -0.284 -10.346 1.00 97.12 112 GLY A CA 1
ATOM 878 C C . GLY A 1 112 ? -4.624 -1.590 -10.250 1.00 97.12 112 GLY A C 1
ATOM 879 O O . GLY A 1 112 ? -5.144 -2.589 -9.753 1.00 97.12 112 GLY A O 1
ATOM 880 N N . PRO A 1 113 ? -3.377 -1.635 -10.759 1.00 96.81 113 PRO A N 1
ATOM 881 C CA . PRO A 1 113 ? -2.625 -2.879 -10.944 1.00 96.81 113 PRO A CA 1
ATOM 882 C C . PRO A 1 113 ? -2.365 -3.685 -9.662 1.00 96.81 113 PRO A C 1
ATOM 884 O O . PRO A 1 113 ? -2.210 -4.901 -9.751 1.00 96.81 113 PRO A O 1
ATOM 887 N N . LEU A 1 114 ? -2.305 -3.045 -8.490 1.00 97.69 114 LEU A N 1
ATOM 888 C CA . LEU A 1 114 ? -2.088 -3.726 -7.209 1.00 97.69 114 LEU A CA 1
ATOM 889 C C . LEU A 1 114 ? -3.393 -4.165 -6.537 1.00 97.69 114 LEU A C 1
ATOM 891 O O . LEU A 1 114 ? -3.350 -5.033 -5.668 1.00 97.69 114 LEU A O 1
ATOM 895 N N . ALA A 1 115 ? -4.545 -3.624 -6.947 1.00 97.94 115 ALA A N 1
ATOM 896 C CA . ALA A 1 115 ? -5.827 -3.873 -6.291 1.00 97.94 115 ALA A CA 1
ATOM 897 C C . ALA A 1 115 ? -6.142 -5.373 -6.108 1.00 97.94 115 ALA A C 1
ATOM 899 O O . ALA A 1 115 ? -6.489 -5.774 -4.992 1.00 97.94 115 ALA A O 1
ATOM 900 N N . PRO A 1 116 ? -5.949 -6.247 -7.122 1.00 97.69 116 PRO A N 1
ATOM 901 C CA . PRO A 1 116 ? -6.249 -7.671 -6.975 1.00 97.69 116 PRO A CA 1
ATOM 902 C C . PRO A 1 116 ? -5.390 -8.384 -5.921 1.00 97.69 116 PRO A C 1
ATOM 904 O O . PRO A 1 116 ? -5.834 -9.380 -5.356 1.00 97.69 116 PRO A O 1
ATOM 907 N N . LEU A 1 117 ? -4.180 -7.889 -5.625 1.00 96.50 117 LEU A N 1
ATOM 908 C CA . LEU A 1 117 ? -3.256 -8.534 -4.683 1.00 96.50 117 LEU A CA 1
ATOM 909 C C . LEU A 1 117 ? -3.816 -8.545 -3.258 1.00 96.50 117 LEU A C 1
ATOM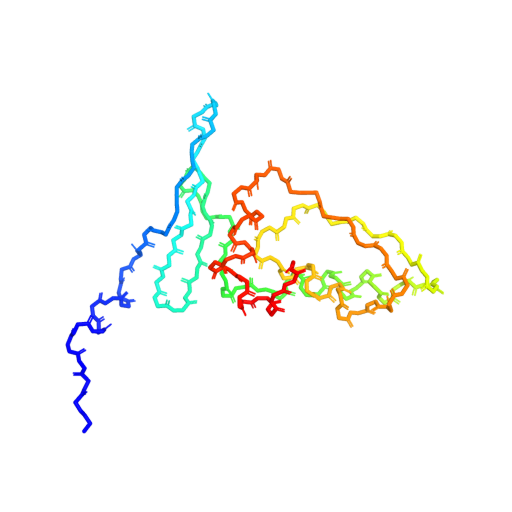 911 O O . LEU A 1 117 ? -3.640 -9.512 -2.519 1.00 96.50 117 LEU A O 1
ATOM 915 N N . ALA A 1 118 ? -4.520 -7.477 -2.888 1.00 97.00 118 ALA A N 1
ATOM 916 C CA . ALA A 1 118 ? -5.111 -7.285 -1.572 1.00 97.00 118 ALA A CA 1
ATOM 917 C C . ALA A 1 118 ? -6.650 -7.303 -1.618 1.00 97.00 118 ALA A C 1
ATOM 919 O O . ALA A 1 118 ? -7.290 -6.750 -0.730 1.00 97.00 118 ALA A O 1
ATOM 920 N N . ALA A 1 119 ? -7.241 -7.942 -2.635 1.00 97.44 119 ALA A N 1
ATOM 921 C CA . ALA A 1 119 ? -8.690 -8.047 -2.826 1.00 97.44 119 ALA A CA 1
ATOM 922 C C . ALA A 1 119 ? -9.420 -6.688 -2.781 1.00 97.44 119 ALA A C 1
ATOM 924 O O . ALA A 1 119 ? -10.422 -6.543 -2.083 1.00 97.44 119 ALA A O 1
ATOM 925 N N . TYR A 1 120 ? -8.905 -5.719 -3.545 1.00 98.00 120 TYR A N 1
ATOM 926 C CA . TYR A 1 120 ? -9.478 -4.385 -3.754 1.00 98.00 120 TYR A CA 1
ATOM 927 C C . TYR A 1 120 ? -9.766 -3.652 -2.431 1.00 98.00 120 TYR A C 1
ATOM 929 O O . TYR A 1 120 ? -10.924 -3.460 -2.066 1.00 98.00 120 TYR A O 1
ATOM 937 N N . PRO A 1 121 ? -8.723 -3.285 -1.662 1.00 96.88 121 PRO A N 1
ATOM 938 C CA . PRO A 1 121 ? -8.910 -2.706 -0.334 1.00 96.88 121 PRO A CA 1
ATOM 939 C C . PRO A 1 121 ? -9.274 -1.208 -0.352 1.00 96.88 121 PRO A C 1
ATOM 941 O O . PRO A 1 121 ? -9.521 -0.650 0.716 1.00 96.88 121 PRO A O 1
ATOM 944 N N . LEU A 1 122 ? -9.282 -0.566 -1.530 1.00 96.38 122 LEU A N 1
ATOM 945 C CA . LEU A 1 122 ? -9.684 0.825 -1.771 1.00 96.38 122 LEU A CA 1
ATOM 946 C C . LEU A 1 122 ? -10.872 0.908 -2.729 1.00 96.38 122 LEU A C 1
ATOM 948 O O . LEU A 1 122 ? -10.986 0.006 -3.590 1.00 96.38 122 LEU A O 1
#

Mean predicted aligned error: 5.68 Å

Foldseek 3Di:
DDDDPVVVVQQPDKDWPDWDADPVGKIWTWIDHVPKIFIDINNHTDDILVDLPVLLVVLQVVLVPDPDQAAEEEAEACALVSNLLSNVVSHDPNYHYHYDHPDVVSVVCCCPVSVVSSVNSD

Radius of gyration: 16.85 Å; Cα contacts (8 Å, |Δi|>4): 180; chains: 1; bounding box: 35×46×50 Å